Protein AF-A0A9W8RL77-F1 (afdb_monomer)

Organism: NCBI:txid1237075

InterPro domains:
  IPR029058 Alpha/Beta hydrolase fold [G3DSA:3.40.50.1820] (2-143)
  IPR029058 Alpha/Beta hydrolase fold [SSF53474] (40-140)
  IPR049492 BD-FAE-like domain [PF20434] (84-141)

Sequence (143 aa):
MRDDKIGEKTNAHLSAPDPDWEVVARSRAQVEEKLDALFQLPVEQFRQVVYVPPPLPADAPVPGQDITIHESHVTVRDGSSIRLRIYKPMNSTERNALFLNIHGGGWTTGQPETEEWQNRLIAFRNQIIVVSADYRLYDQTTP

Mean predicted aligned error: 7.17 Å

Solvent-accessible surface 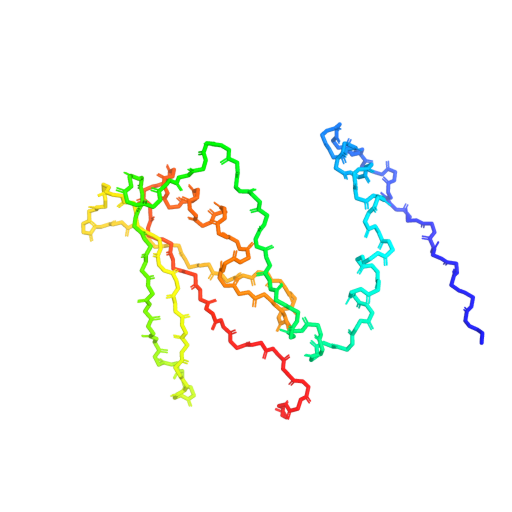area (backbone atoms only — not comparable to full-atom values): 8875 Å² total; per-residue (Å²): 137,82,85,81,69,81,70,78,66,90,62,57,85,82,57,78,82,55,75,72,51,55,58,52,53,60,57,45,64,78,45,41,71,60,50,50,59,52,70,68,41,58,66,74,62,45,69,68,54,81,86,73,75,76,86,73,63,92,86,51,66,42,74,82,74,43,23,43,75,46,79,48,72,47,74,46,97,88,68,51,73,34,49,31,45,33,29,37,25,67,87,63,65,100,77,54,54,77,44,82,42,76,66,64,51,86,58,57,45,75,46,48,69,78,45,44,67,59,45,39,46,51,8,49,78,67,55,22,34,26,40,23,41,43,68,89,58,67,52,94,85,62,130

Secondary structure (DSSP, 8-state):
---------TTGGG----HHHHHHHHHHTTTHHHHHHHHTS-HHHHHTSPP-PPPPPTTPPPBTTTEEEEEEEEE-TTS-EEEEEEEEETT--TT--EEEEE--STTTS--GGGGHHHHHHHHHHHT-EEEEE-PPPP-TT--

pLDDT: mean 88.55, std 13.98, range [32.47, 98.56]

Foldseek 3Di:
DDPPPPDDPPCPVVDDDDPVVVVVVVVCVVCVVVVVVLVPDDLVVNQVPDDDEDDAPPPFDDDPPFWHWDKDWDQDPVRDIWIKIKIAGPPADPDAAEAEAEDDDPLRDDAQSNCVRVQRCCCRPRRHMYIYIRDHGDDPPPD

Structure (mmCIF, N/CA/C/O backbone):
data_AF-A0A9W8RL77-F1
#
_entry.id   AF-A0A9W8RL77-F1
#
loop_
_atom_site.group_PDB
_atom_site.id
_atom_site.type_symbol
_atom_site.label_atom_id
_atom_site.label_alt_id
_atom_site.label_comp_id
_atom_site.label_asym_id
_atom_site.label_entity_id
_atom_site.label_seq_id
_atom_site.pdbx_PDB_ins_code
_atom_site.Cartn_x
_atom_site.Cartn_y
_atom_site.Cartn_z
_atom_site.occupancy
_atom_site.B_iso_or_equiv
_atom_site.auth_seq_id
_atom_site.auth_comp_id
_atom_site.auth_asym_id
_atom_site.auth_atom_id
_atom_site.pdbx_PDB_model_num
ATOM 1 N N . MET A 1 1 ? 11.958 -30.613 -23.513 1.00 35.09 1 MET A N 1
ATOM 2 C CA . MET A 1 1 ? 11.695 -29.530 -24.478 1.00 35.09 1 MET A CA 1
ATOM 3 C C . MET A 1 1 ? 10.195 -29.334 -24.524 1.00 35.09 1 MET A C 1
ATOM 5 O O . MET A 1 1 ? 9.510 -30.217 -25.019 1.00 35.09 1 MET A O 1
ATOM 9 N N . ARG A 1 2 ? 9.676 -28.285 -23.882 1.00 32.47 2 ARG A N 1
ATOM 10 C CA . ARG A 1 2 ? 8.302 -27.831 -24.113 1.00 32.47 2 ARG A CA 1
ATOM 11 C C . ARG A 1 2 ? 8.417 -26.659 -25.075 1.00 32.47 2 ARG A C 1
ATOM 13 O O . ARG A 1 2 ? 9.146 -25.716 -24.788 1.00 32.47 2 ARG A O 1
ATOM 20 N N . ASP A 1 3 ? 7.790 -26.803 -26.232 1.00 37.62 3 ASP A N 1
ATOM 21 C CA . ASP A 1 3 ? 7.707 -25.766 -27.249 1.00 37.62 3 ASP A CA 1
ATOM 22 C C . ASP A 1 3 ? 6.714 -24.699 -26.773 1.00 37.62 3 ASP A C 1
ATOM 24 O O . ASP A 1 3 ? 5.511 -24.796 -27.015 1.00 37.62 3 ASP A O 1
ATOM 28 N N . ASP A 1 4 ? 7.216 -23.688 -26.066 1.00 43.16 4 ASP A N 1
ATOM 29 C CA . ASP A 1 4 ? 6.447 -22.506 -25.677 1.00 43.16 4 ASP A CA 1
ATOM 30 C C . ASP A 1 4 ? 6.266 -21.585 -26.892 1.00 43.16 4 ASP A C 1
ATOM 32 O O . ASP A 1 4 ? 6.926 -20.560 -27.055 1.00 43.16 4 ASP A O 1
ATOM 36 N N . LYS A 1 5 ? 5.331 -21.942 -27.777 1.00 44.44 5 LYS A N 1
ATOM 37 C CA . LYS A 1 5 ? 4.670 -20.936 -28.610 1.00 44.44 5 LYS A CA 1
ATOM 38 C C . LYS A 1 5 ? 3.604 -20.275 -27.748 1.00 44.44 5 LYS A C 1
ATOM 40 O O . LYS A 1 5 ? 2.528 -20.837 -27.562 1.00 44.44 5 LYS A O 1
ATOM 45 N N . ILE A 1 6 ? 3.916 -19.093 -27.217 1.00 48.97 6 ILE A N 1
ATOM 46 C CA . ILE A 1 6 ? 2.937 -18.179 -26.618 1.00 48.97 6 ILE A CA 1
ATOM 47 C C . ILE A 1 6 ? 1.807 -18.015 -27.641 1.00 48.97 6 ILE A C 1
ATOM 49 O O . ILE A 1 6 ? 1.998 -17.409 -28.694 1.00 48.97 6 ILE A O 1
ATOM 53 N N . GLY A 1 7 ? 0.667 -18.653 -27.371 1.00 48.16 7 GLY A N 1
ATOM 54 C CA . GLY A 1 7 ? -0.473 -18.682 -28.276 1.00 48.16 7 GLY A CA 1
ATOM 55 C C . GLY A 1 7 ? -0.932 -17.268 -28.611 1.00 48.16 7 GLY A C 1
ATOM 56 O O . GLY A 1 7 ? -1.007 -16.400 -27.739 1.00 48.16 7 GLY A 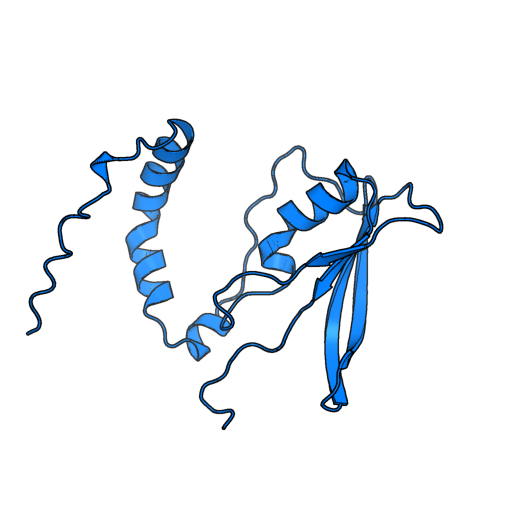O 1
ATOM 57 N N . GLU A 1 8 ? -1.223 -17.045 -29.888 1.00 54.47 8 GLU A N 1
ATOM 58 C CA . GLU A 1 8 ? -1.803 -15.811 -30.403 1.00 54.47 8 GLU A CA 1
ATOM 59 C C . GLU A 1 8 ? -3.032 -15.447 -29.553 1.00 54.47 8 GLU A C 1
ATOM 61 O O . GLU A 1 8 ? -3.969 -16.239 -29.421 1.00 54.47 8 GLU A O 1
ATOM 66 N N . LYS A 1 9 ? -2.993 -14.287 -28.882 1.00 68.44 9 LYS A N 1
ATOM 67 C CA . LYS A 1 9 ? -4.028 -13.873 -27.924 1.00 68.44 9 LYS A CA 1
ATOM 68 C C . LYS A 1 9 ? -5.359 -13.699 -28.663 1.00 68.44 9 LYS A C 1
ATOM 70 O O . LYS A 1 9 ? -5.615 -12.643 -29.235 1.00 68.44 9 LYS A O 1
ATOM 75 N N . THR A 1 10 ? -6.215 -14.719 -28.609 1.00 70.00 10 THR A N 1
ATOM 76 C CA . THR A 1 10 ? -7.410 -14.903 -29.454 1.00 70.00 10 THR A CA 1
ATOM 77 C C . THR A 1 10 ? -8.358 -13.698 -29.491 1.00 70.00 10 THR A C 1
ATOM 79 O O . THR A 1 10 ? -8.994 -13.460 -30.509 1.00 70.00 10 THR A O 1
ATOM 82 N N . ASN A 1 11 ? -8.404 -12.885 -28.431 1.00 80.81 11 ASN A N 1
ATOM 83 C CA . ASN A 1 11 ? -9.313 -11.738 -28.311 1.00 80.81 11 ASN A CA 1
ATOM 84 C C . ASN A 1 11 ? -8.611 -10.373 -28.219 1.00 80.81 11 ASN A C 1
ATOM 86 O O . ASN A 1 11 ? -9.281 -9.374 -27.979 1.00 80.81 11 ASN A O 1
ATOM 90 N N . ALA A 1 12 ? -7.287 -10.289 -28.403 1.00 76.75 12 ALA A N 1
ATOM 91 C CA . ALA A 1 12 ? -6.571 -9.011 -28.276 1.00 76.75 12 ALA A CA 1
ATOM 92 C C . ALA A 1 12 ? -7.068 -7.947 -29.275 1.00 76.75 12 ALA A C 1
ATOM 94 O O . ALA A 1 12 ? -7.046 -6.759 -28.972 1.00 76.75 12 ALA A O 1
ATOM 95 N N . HIS A 1 13 ? -7.583 -8.387 -30.427 1.00 81.31 13 HIS A N 1
ATOM 96 C CA . HIS A 1 13 ? -8.169 -7.539 -31.465 1.00 81.31 13 HIS A CA 1
ATOM 97 C C . HIS A 1 13 ? -9.480 -6.840 -31.050 1.00 81.31 13 HIS A C 1
ATOM 99 O O . HIS A 1 13 ? -9.918 -5.927 -31.744 1.00 81.31 13 HIS A O 1
ATOM 105 N N . LEU A 1 14 ? -10.115 -7.245 -29.941 1.00 88.75 14 LEU A N 1
ATOM 106 C CA . LEU A 1 14 ? -11.335 -6.613 -29.413 1.00 88.75 14 LEU A CA 1
ATOM 107 C C . LEU A 1 14 ? -11.049 -5.383 -28.534 1.00 88.75 14 LEU A C 1
ATOM 109 O O . LEU A 1 14 ? -11.976 -4.789 -27.988 1.00 88.75 14 LEU A O 1
ATOM 113 N N . SER A 1 15 ? -9.781 -5.002 -28.375 1.00 85.88 15 SER A N 1
ATOM 114 C CA . SER A 1 15 ? -9.358 -3.841 -27.590 1.00 85.88 15 SER A CA 1
ATOM 115 C C . SER A 1 15 ? -8.269 -3.059 -28.317 1.00 85.88 15 SER A C 1
ATOM 117 O O . SER A 1 15 ? -7.398 -3.658 -28.942 1.00 85.88 15 SER A O 1
ATOM 119 N N . ALA A 1 16 ? -8.282 -1.734 -28.184 1.00 86.12 16 ALA A N 1
ATOM 120 C CA . ALA A 1 16 ? -7.157 -0.879 -28.546 1.00 86.12 16 ALA A CA 1
ATOM 121 C C . ALA A 1 16 ? -6.498 -0.360 -27.256 1.00 86.12 16 ALA A C 1
ATOM 123 O O . ALA A 1 16 ? -7.230 0.013 -26.334 1.00 86.12 16 ALA A O 1
ATOM 124 N N . PRO A 1 17 ? -5.155 -0.364 -27.143 1.00 86.12 17 PRO A N 1
ATOM 125 C CA . PRO A 1 17 ? -4.491 0.263 -26.009 1.00 86.12 17 PRO A CA 1
ATOM 126 C C . PRO A 1 17 ? -4.752 1.773 -26.022 1.00 86.12 17 PRO A C 1
ATOM 128 O O . PRO A 1 17 ? -4.823 2.393 -27.082 1.00 86.12 17 PRO A O 1
ATOM 131 N N . ASP A 1 18 ? -4.880 2.362 -24.837 1.00 90.38 18 ASP A N 1
ATOM 132 C CA . ASP A 1 18 ? -4.871 3.816 -24.697 1.00 90.38 18 ASP A CA 1
ATOM 133 C C . ASP A 1 18 ? -3.500 4.370 -25.151 1.00 90.38 18 ASP A C 1
ATOM 135 O O . ASP A 1 18 ? -2.480 3.742 -24.837 1.00 90.38 18 ASP A O 1
ATOM 139 N N . PRO A 1 19 ? -3.424 5.510 -25.868 1.00 90.94 19 PRO A N 1
ATOM 140 C CA . PRO A 1 19 ? -2.147 6.102 -26.273 1.00 90.94 19 PRO A CA 1
ATOM 141 C C . PRO A 1 19 ? -1.159 6.309 -25.115 1.00 90.94 19 PRO A C 1
ATOM 143 O O . PRO A 1 19 ? 0.048 6.117 -25.291 1.00 90.94 19 PRO A O 1
ATOM 146 N N . ASP A 1 20 ? -1.648 6.628 -23.914 1.00 89.69 20 ASP A N 1
ATOM 147 C CA . ASP A 1 20 ? -0.798 6.785 -22.732 1.00 89.69 20 ASP A CA 1
ATOM 148 C C . ASP A 1 20 ? -0.165 5.445 -22.321 1.00 89.69 20 ASP A C 1
ATOM 150 O O . ASP A 1 20 ? 0.992 5.389 -21.887 1.00 89.69 20 ASP A O 1
ATOM 154 N N . TRP A 1 21 ? -0.875 4.331 -22.534 1.00 87.75 21 TRP A N 1
ATOM 155 C CA . TRP A 1 21 ? -0.349 2.992 -22.277 1.00 87.75 21 TRP A CA 1
ATOM 156 C C . TRP A 1 21 ? 0.800 2.622 -23.220 1.00 87.75 21 TRP A C 1
ATOM 158 O O . TRP A 1 21 ? 1.727 1.921 -22.812 1.00 87.75 21 TRP A O 1
ATOM 168 N N . GLU A 1 22 ? 0.812 3.119 -24.459 1.00 87.69 22 GLU A N 1
ATOM 169 C CA . GLU A 1 22 ? 1.904 2.848 -25.405 1.00 87.69 22 GLU A CA 1
ATOM 170 C C . GLU A 1 22 ? 3.238 3.460 -24.950 1.00 87.69 22 GLU A C 1
ATOM 172 O O . GLU A 1 22 ? 4.316 2.902 -25.189 1.00 87.69 22 GLU A O 1
ATOM 177 N N . VAL A 1 23 ? 3.194 4.606 -24.265 1.00 87.81 23 VAL A N 1
ATOM 178 C CA . VAL A 1 23 ? 4.382 5.231 -23.662 1.00 87.81 23 VAL A CA 1
ATOM 179 C C . VAL A 1 23 ? 4.925 4.357 -22.530 1.00 87.81 23 VAL A C 1
ATOM 181 O O . VAL A 1 23 ? 6.131 4.086 -22.470 1.00 87.81 23 VAL A O 1
ATOM 184 N N . VAL A 1 24 ? 4.036 3.858 -21.669 1.00 86.06 24 VAL A N 1
ATOM 185 C CA . VAL A 1 24 ? 4.389 2.948 -20.571 1.00 86.06 24 VAL A CA 1
ATOM 186 C C . VAL A 1 24 ? 4.960 1.635 -21.109 1.00 86.06 24 VAL A C 1
ATOM 188 O O . VAL A 1 24 ? 6.018 1.201 -20.655 1.00 86.06 24 VAL A O 1
ATOM 191 N N . ALA A 1 25 ? 4.320 1.031 -22.114 1.00 86.38 25 ALA A N 1
ATOM 192 C CA . ALA A 1 25 ? 4.758 -0.224 -22.722 1.00 86.38 25 ALA A CA 1
ATOM 193 C C . ALA A 1 25 ? 6.168 -0.117 -23.328 1.00 86.38 25 ALA A C 1
ATOM 195 O O . ALA A 1 25 ? 7.008 -0.985 -23.093 1.00 86.38 25 ALA A O 1
ATOM 196 N N . ARG A 1 26 ? 6.472 0.980 -24.036 1.00 86.69 26 ARG A N 1
ATOM 197 C CA . ARG A 1 26 ? 7.824 1.230 -24.572 1.00 86.69 26 ARG A CA 1
ATOM 198 C C . ARG A 1 26 ? 8.875 1.386 -23.476 1.00 86.69 26 ARG A C 1
ATOM 200 O O . ARG A 1 26 ? 9.992 0.903 -23.629 1.00 86.69 26 ARG A O 1
ATOM 207 N N . SER A 1 27 ? 8.519 2.045 -22.377 1.00 84.94 27 SER A N 1
ATOM 208 C CA . SER A 1 27 ? 9.422 2.232 -21.235 1.00 84.94 27 SER A CA 1
ATOM 209 C C . SER A 1 27 ? 9.668 0.908 -20.505 1.00 84.94 27 SER A C 1
ATOM 211 O O . SER A 1 27 ? 10.793 0.608 -20.113 1.00 84.94 27 SER A O 1
ATOM 213 N N . ARG A 1 28 ? 8.632 0.067 -20.389 1.00 82.50 28 ARG A N 1
ATOM 214 C CA . ARG A 1 28 ? 8.708 -1.270 -19.788 1.00 82.50 28 ARG A CA 1
ATOM 215 C C . ARG A 1 28 ? 9.669 -2.200 -20.529 1.00 82.50 28 ARG A C 1
ATOM 217 O O . ARG A 1 28 ? 10.405 -2.924 -19.864 1.00 82.50 28 ARG A O 1
ATOM 224 N N . ALA A 1 29 ? 9.730 -2.130 -21.859 1.00 84.25 29 ALA A N 1
ATOM 225 C CA . ALA A 1 29 ? 10.648 -2.948 -22.658 1.00 84.25 29 ALA A CA 1
ATOM 226 C C . ALA A 1 29 ? 12.127 -2.775 -22.246 1.00 84.25 29 ALA A C 1
ATOM 228 O O . ALA A 1 29 ? 12.935 -3.682 -22.415 1.00 84.25 29 ALA A O 1
ATOM 229 N N . GLN A 1 30 ? 12.492 -1.629 -21.657 1.00 86.00 30 GLN A N 1
ATOM 230 C CA . GLN A 1 30 ? 13.859 -1.345 -21.197 1.00 86.00 30 GLN A CA 1
ATOM 231 C C . GLN A 1 30 ? 14.235 -2.083 -19.904 1.00 86.00 30 GLN A C 1
ATOM 233 O O . GLN A 1 30 ? 15.416 -2.201 -19.579 1.00 86.00 30 GLN A O 1
ATOM 238 N N . VAL A 1 31 ? 13.242 -2.545 -19.142 1.00 86.06 31 VAL A N 1
ATOM 239 C CA . VAL A 1 31 ? 13.426 -3.234 -17.856 1.00 86.06 31 VAL A CA 1
ATOM 240 C C . VAL A 1 31 ? 12.907 -4.670 -17.878 1.00 86.06 31 VAL A C 1
ATOM 242 O O . VAL A 1 31 ? 12.999 -5.356 -16.864 1.00 86.06 31 VAL A O 1
ATOM 245 N N . GLU A 1 32 ? 12.392 -5.130 -19.019 1.00 87.94 32 GLU A N 1
ATOM 246 C CA . GLU A 1 32 ? 11.705 -6.414 -19.170 1.00 87.94 32 GLU A CA 1
ATOM 247 C C . GLU A 1 32 ? 12.578 -7.593 -18.736 1.00 87.94 32 GLU A C 1
ATOM 249 O O . GLU A 1 32 ? 12.173 -8.337 -17.855 1.00 87.94 32 GLU A O 1
ATOM 254 N N . GLU A 1 33 ? 13.826 -7.678 -19.207 1.00 89.00 33 GLU A N 1
ATOM 255 C CA . GLU A 1 33 ? 14.763 -8.745 -18.812 1.00 89.00 33 GLU A CA 1
ATOM 256 C C . GLU A 1 33 ? 14.980 -8.809 -17.289 1.00 89.00 33 GLU A C 1
ATOM 258 O O . GLU A 1 33 ? 15.020 -9.886 -16.693 1.00 89.00 33 GLU A O 1
ATOM 263 N N . LYS A 1 34 ? 15.087 -7.648 -16.629 1.00 87.25 34 LYS A N 1
ATOM 264 C CA . LYS A 1 34 ? 15.269 -7.579 -15.171 1.00 87.25 34 LYS A CA 1
ATOM 265 C C . LYS A 1 34 ? 14.000 -7.974 -14.426 1.00 87.25 34 LYS A C 1
ATOM 267 O O . LYS A 1 34 ? 14.093 -8.633 -13.395 1.00 87.25 34 LYS A O 1
ATOM 272 N N . LEU A 1 35 ? 12.835 -7.554 -14.921 1.00 87.56 35 LEU A N 1
ATOM 273 C CA . LEU A 1 35 ? 11.542 -7.932 -14.355 1.00 87.56 35 LEU A CA 1
ATOM 274 C C . LEU A 1 35 ? 11.290 -9.429 -14.520 1.00 87.56 35 LEU A C 1
ATOM 276 O O . LEU A 1 35 ? 10.856 -10.069 -13.570 1.00 87.56 35 LEU A O 1
ATOM 280 N N . ASP A 1 36 ? 11.625 -9.998 -15.673 1.00 91.00 36 ASP A N 1
ATOM 281 C CA . ASP A 1 36 ? 11.515 -11.431 -15.919 1.00 91.00 36 ASP A CA 1
ATOM 282 C C . ASP A 1 36 ? 12.422 -12.209 -14.967 1.00 91.00 36 ASP A C 1
ATOM 284 O O . ASP A 1 36 ? 11.955 -13.116 -14.283 1.00 91.00 36 ASP A O 1
ATOM 288 N N . ALA A 1 37 ? 13.691 -11.812 -14.828 1.00 90.88 37 ALA A N 1
ATOM 289 C CA . ALA A 1 37 ? 14.597 -12.428 -13.860 1.00 90.88 37 ALA A CA 1
ATOM 290 C C . ALA A 1 37 ? 14.061 -12.336 -12.418 1.00 90.88 37 ALA A C 1
ATOM 292 O O . ALA A 1 37 ? 14.146 -13.305 -11.664 1.00 90.88 37 ALA A O 1
ATOM 293 N N . LEU A 1 38 ? 13.475 -11.193 -12.048 1.00 89.81 38 LEU A N 1
ATOM 294 C CA . LEU A 1 38 ? 12.862 -10.966 -10.741 1.00 89.81 38 LEU A CA 1
ATOM 295 C C . LEU A 1 38 ? 11.637 -11.867 -10.511 1.00 89.81 38 LEU A C 1
ATOM 297 O O . LEU A 1 38 ? 11.508 -12.458 -9.442 1.00 89.81 38 LEU A O 1
ATOM 301 N N . PHE A 1 39 ? 10.760 -12.003 -11.507 1.00 89.00 39 PHE A N 1
ATOM 302 C CA . PHE A 1 39 ? 9.543 -12.816 -11.419 1.00 89.00 39 PHE A CA 1
ATOM 303 C C . PHE A 1 39 ? 9.798 -14.324 -11.520 1.00 89.00 39 PHE A C 1
ATOM 305 O O . PHE A 1 39 ? 8.932 -15.106 -11.137 1.00 89.00 39 PHE A O 1
ATOM 312 N N . GLN A 1 40 ? 10.973 -14.742 -11.997 1.00 92.38 40 GLN A N 1
ATOM 313 C CA . GLN A 1 40 ? 11.404 -16.145 -11.991 1.00 92.38 40 GLN A CA 1
ATOM 314 C C . GLN A 1 40 ? 12.023 -16.588 -10.656 1.00 92.38 40 GLN A C 1
ATOM 316 O O . GLN A 1 40 ? 12.303 -17.775 -10.472 1.00 92.38 40 GLN A O 1
ATOM 321 N N . LEU A 1 41 ? 12.246 -15.668 -9.711 1.00 92.00 41 LEU A N 1
ATOM 322 C CA . LEU A 1 41 ? 12.711 -16.038 -8.377 1.00 92.00 41 LEU A CA 1
ATOM 323 C C . LEU A 1 41 ? 11.655 -16.890 -7.651 1.00 92.00 41 LEU A C 1
ATOM 325 O O . LEU A 1 41 ? 10.458 -16.606 -7.740 1.00 92.00 41 LEU A O 1
ATOM 329 N N . PRO A 1 42 ? 12.072 -17.887 -6.847 1.00 91.81 42 PRO A N 1
ATOM 330 C CA . PRO A 1 42 ? 11.188 -18.499 -5.864 1.00 91.81 42 PRO A CA 1
ATOM 331 C C . PRO A 1 42 ? 10.536 -17.422 -4.992 1.00 91.81 42 PRO A C 1
ATOM 333 O O . PRO A 1 42 ? 11.211 -16.479 -4.578 1.00 91.81 42 PRO A O 1
ATOM 336 N N . VAL A 1 43 ? 9.248 -17.576 -4.669 1.00 89.25 43 VAL A N 1
ATOM 337 C CA . VAL A 1 43 ? 8.469 -16.549 -3.949 1.00 89.25 43 VAL A CA 1
ATOM 338 C C . VAL A 1 43 ? 9.143 -16.085 -2.653 1.00 89.25 43 VAL A C 1
ATOM 340 O O . VAL A 1 43 ? 9.171 -14.890 -2.372 1.00 89.25 43 VAL A O 1
ATOM 343 N N . GLU A 1 44 ? 9.778 -16.999 -1.914 1.00 89.69 44 GLU A N 1
ATOM 344 C CA . GLU A 1 44 ? 10.504 -16.651 -0.689 1.00 89.69 44 GLU A CA 1
ATOM 345 C C . GLU A 1 44 ? 11.719 -15.762 -0.951 1.00 89.69 44 GLU A C 1
ATOM 347 O O . GLU A 1 44 ? 11.984 -14.853 -0.175 1.00 89.69 44 GLU A O 1
ATOM 352 N N . GLN A 1 45 ? 12.434 -15.971 -2.061 1.00 91.88 45 GLN A N 1
ATOM 353 C CA . GLN A 1 45 ? 13.546 -15.104 -2.460 1.00 91.88 45 GLN A CA 1
ATOM 354 C C . GLN A 1 45 ? 13.032 -13.761 -2.972 1.00 91.88 45 GLN A C 1
ATOM 356 O O . GLN A 1 45 ? 13.598 -12.722 -2.640 1.00 91.88 45 GLN A O 1
ATOM 361 N N . PHE A 1 46 ? 11.932 -13.768 -3.730 1.00 91.31 46 PHE A N 1
ATOM 362 C CA . PHE A 1 46 ? 11.319 -12.543 -4.229 1.00 91.31 46 PHE A CA 1
ATOM 363 C C . PHE A 1 46 ? 10.866 -11.623 -3.082 1.00 91.31 46 PHE A C 1
ATOM 365 O O . PHE A 1 46 ? 11.092 -10.418 -3.140 1.00 91.31 46 PHE A O 1
ATOM 372 N N . ARG A 1 47 ? 10.334 -12.182 -1.987 1.00 90.31 47 ARG A N 1
ATOM 373 C CA . ARG A 1 47 ? 9.962 -11.428 -0.773 1.00 90.31 47 ARG A CA 1
ATOM 374 C C . ARG A 1 47 ? 11.126 -10.752 -0.056 1.00 90.31 47 ARG A C 1
ATOM 376 O O . ARG A 1 47 ? 10.900 -9.781 0.657 1.00 90.31 47 ARG A O 1
ATOM 383 N N . GLN A 1 48 ? 12.350 -11.255 -0.215 1.00 91.25 48 GLN A N 1
ATOM 384 C CA . GLN A 1 48 ? 13.537 -10.633 0.383 1.00 91.25 48 GLN A CA 1
ATOM 385 C C . GLN A 1 48 ? 14.042 -9.435 -0.430 1.00 91.25 48 GLN A C 1
ATOM 387 O O . GLN A 1 48 ? 14.915 -8.698 0.031 1.00 91.25 48 GLN A O 1
ATOM 392 N N . VAL A 1 49 ? 13.521 -9.228 -1.643 1.00 91.19 49 VAL A N 1
ATOM 393 C CA . VAL A 1 49 ? 13.872 -8.065 -2.454 1.00 91.19 49 VAL A CA 1
ATOM 394 C C . VAL A 1 49 ? 13.266 -6.825 -1.808 1.00 91.19 49 VAL A C 1
ATOM 396 O O . VAL A 1 49 ? 12.051 -6.704 -1.669 1.00 91.19 49 VAL A O 1
ATOM 399 N N . VAL A 1 50 ? 14.130 -5.887 -1.417 1.00 90.06 50 VAL A N 1
ATOM 400 C CA . VAL A 1 50 ? 13.709 -4.631 -0.792 1.00 90.06 50 VAL A CA 1
ATOM 401 C C . VAL A 1 50 ? 12.816 -3.860 -1.757 1.00 90.06 50 VAL A C 1
ATOM 403 O O . VAL A 1 50 ? 13.246 -3.460 -2.841 1.00 90.06 50 VAL A O 1
ATOM 406 N N . TYR A 1 51 ? 11.575 -3.621 -1.342 1.00 89.19 51 TYR A N 1
ATOM 407 C CA . TYR A 1 51 ? 10.667 -2.760 -2.079 1.00 89.19 51 TYR A CA 1
ATOM 408 C C . TYR A 1 51 ? 11.150 -1.311 -2.014 1.00 89.19 51 TYR A C 1
ATOM 410 O O . TYR A 1 51 ? 11.264 -0.722 -0.938 1.00 89.19 51 TYR A O 1
ATOM 418 N N . VAL A 1 52 ? 11.390 -0.731 -3.185 1.00 89.25 52 VAL A N 1
ATOM 419 C CA . VAL A 1 52 ? 11.657 0.696 -3.349 1.00 89.25 52 VAL A CA 1
ATOM 420 C C . VAL A 1 52 ? 10.439 1.298 -4.046 1.00 89.25 52 VAL A C 1
ATOM 422 O O . VAL A 1 52 ? 10.183 0.945 -5.200 1.00 89.25 52 VAL A O 1
ATOM 425 N N . PRO A 1 53 ? 9.659 2.165 -3.375 1.00 86.50 53 PRO A N 1
ATOM 426 C CA . PRO A 1 53 ? 8.493 2.762 -4.001 1.00 86.50 53 PRO A CA 1
ATOM 427 C C . PRO A 1 53 ? 8.913 3.631 -5.192 1.00 86.50 53 PRO A C 1
ATOM 429 O O . PRO A 1 53 ? 9.942 4.313 -5.122 1.00 86.50 53 PRO A O 1
ATOM 432 N N . PRO A 1 54 ? 8.123 3.645 -6.279 1.00 86.12 54 PRO A N 1
ATOM 433 C CA . PRO A 1 54 ? 8.351 4.597 -7.351 1.00 86.12 54 PRO A CA 1
ATOM 434 C C . PRO A 1 54 ? 8.184 6.031 -6.820 1.00 86.12 54 PRO A C 1
ATOM 436 O O . PRO A 1 54 ? 7.445 6.251 -5.851 1.00 86.12 54 PRO A O 1
ATOM 439 N N . PRO A 1 55 ? 8.832 7.026 -7.452 1.00 89.69 55 PRO A N 1
ATOM 440 C CA . PRO A 1 55 ? 8.552 8.423 -7.163 1.00 89.69 55 PRO A CA 1
ATOM 441 C C . PRO A 1 55 ? 7.051 8.691 -7.277 1.00 89.69 55 PRO A C 1
ATOM 443 O O . PRO A 1 55 ? 6.409 8.287 -8.248 1.00 89.69 55 PRO A O 1
ATOM 446 N N . LEU A 1 56 ? 6.495 9.365 -6.274 1.00 92.31 56 LEU A N 1
ATOM 447 C CA . LEU A 1 56 ? 5.105 9.792 -6.326 1.00 92.31 56 LEU A CA 1
ATOM 448 C C . LEU A 1 56 ? 4.943 10.924 -7.356 1.00 92.31 56 LEU A C 1
ATOM 450 O O . LEU A 1 56 ? 5.884 11.699 -7.560 1.00 92.31 56 LEU A O 1
ATOM 454 N N . PRO A 1 57 ? 3.759 11.055 -7.979 1.00 90.75 57 PRO A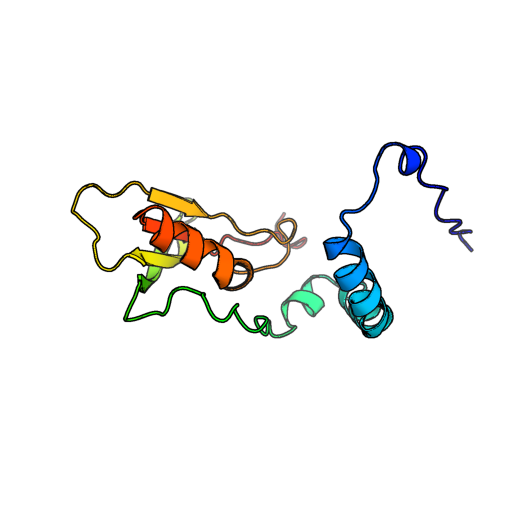 N 1
ATOM 455 C CA . PRO A 1 57 ? 3.424 12.229 -8.776 1.00 90.75 57 PRO A CA 1
ATOM 456 C C . PRO A 1 57 ? 3.622 13.532 -7.992 1.00 90.75 57 PRO A C 1
ATOM 458 O O . PRO A 1 57 ? 3.485 13.565 -6.769 1.00 90.75 57 PRO A O 1
ATOM 461 N N . ALA A 1 58 ? 3.932 14.619 -8.699 1.00 90.25 58 ALA A N 1
ATOM 462 C CA . ALA A 1 58 ? 4.194 15.918 -8.074 1.00 90.25 58 ALA A CA 1
ATOM 463 C C . ALA A 1 58 ? 2.978 16.483 -7.317 1.00 90.25 58 ALA A C 1
ATOM 465 O O . ALA A 1 58 ? 3.149 17.243 -6.369 1.00 90.25 58 ALA A O 1
ATOM 466 N N . ASP A 1 59 ? 1.765 16.105 -7.722 1.00 90.75 59 ASP A N 1
ATOM 467 C CA . ASP A 1 59 ? 0.502 16.490 -7.090 1.00 90.75 59 ASP A CA 1
ATOM 468 C C . ASP A 1 59 ? 0.063 15.516 -5.985 1.00 90.75 59 ASP A C 1
ATOM 470 O O . ASP A 1 59 ? -1.095 15.539 -5.554 1.00 90.75 59 ASP A O 1
ATOM 474 N N . ALA A 1 60 ? 0.958 14.635 -5.527 1.00 95.00 60 ALA A N 1
ATOM 475 C CA . ALA A 1 60 ? 0.593 13.661 -4.524 1.00 95.00 60 ALA A CA 1
ATOM 476 C C . ALA A 1 60 ? 0.392 14.277 -3.133 1.00 95.00 60 ALA A C 1
ATOM 478 O O . ALA A 1 60 ? 1.241 15.061 -2.707 1.00 95.00 60 ALA A O 1
ATOM 479 N N . PRO A 1 61 ? -0.658 13.880 -2.376 1.00 97.56 61 PRO A N 1
ATOM 480 C CA . PRO A 1 61 ? -0.882 14.402 -1.035 1.00 97.56 61 PRO A CA 1
ATOM 481 C C . PRO A 1 61 ? 0.335 14.210 -0.129 1.00 97.56 61 PRO A C 1
ATOM 483 O O . PRO A 1 61 ? 0.923 13.121 -0.044 1.00 97.56 61 PRO A O 1
ATOM 486 N N . VAL A 1 62 ? 0.697 15.283 0.563 1.00 96.81 62 VAL A N 1
ATOM 487 C CA . VAL A 1 62 ? 1.908 15.384 1.365 1.00 96.81 62 VAL A CA 1
ATOM 488 C C . VAL A 1 62 ? 1.588 15.101 2.837 1.00 96.81 62 VAL A C 1
ATOM 490 O O . VAL A 1 62 ? 0.759 15.789 3.445 1.00 96.81 62 VAL A O 1
ATOM 493 N N . PRO A 1 63 ? 2.250 14.109 3.462 1.00 96.88 63 PRO A N 1
ATOM 494 C CA . PRO A 1 63 ? 2.134 13.867 4.892 1.00 96.88 63 PRO A CA 1
ATOM 495 C C . PRO A 1 63 ? 2.534 15.100 5.709 1.00 96.88 63 PRO A C 1
ATOM 497 O O . PRO A 1 63 ? 3.568 15.715 5.458 1.00 96.88 63 PRO A O 1
ATOM 500 N N . GLY A 1 64 ? 1.711 15.455 6.692 1.00 96.38 64 GLY A N 1
ATOM 501 C CA . GLY A 1 64 ? 1.864 16.650 7.522 1.00 96.38 64 GLY A CA 1
ATOM 502 C C . GLY A 1 64 ? 1.250 17.925 6.932 1.00 96.38 64 GLY A C 1
ATOM 503 O O . GLY A 1 64 ? 1.162 18.914 7.653 1.00 96.38 64 GLY A O 1
ATOM 504 N N . GLN A 1 65 ? 0.805 17.908 5.670 1.00 96.94 65 GLN A N 1
ATOM 505 C CA . GLN A 1 65 ? 0.127 19.045 5.028 1.00 96.94 65 GLN A CA 1
ATOM 506 C C . GLN A 1 65 ? -1.298 18.688 4.599 1.00 96.94 65 GLN A C 1
ATOM 508 O O . GLN A 1 65 ? -2.242 19.374 4.975 1.00 96.94 65 GLN A O 1
ATOM 513 N N . A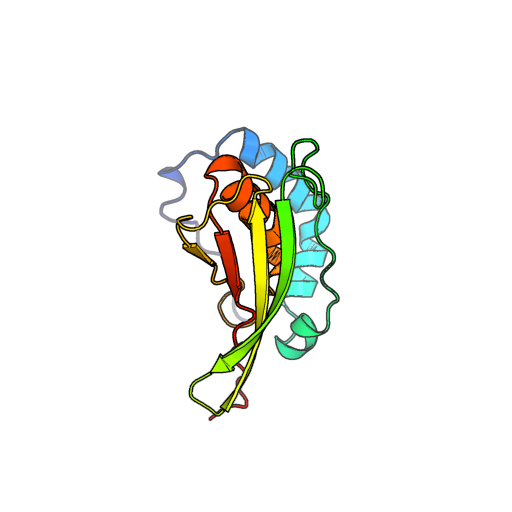SP A 1 66 ? -1.457 17.586 3.866 1.00 97.69 66 ASP A N 1
ATOM 514 C CA . ASP A 1 66 ? -2.741 17.154 3.301 1.00 97.69 66 ASP A CA 1
ATOM 515 C C . ASP A 1 66 ? -3.368 16.008 4.103 1.00 97.69 66 ASP A C 1
ATOM 517 O O . ASP A 1 66 ? -4.589 15.909 4.270 1.00 97.69 66 ASP A O 1
AT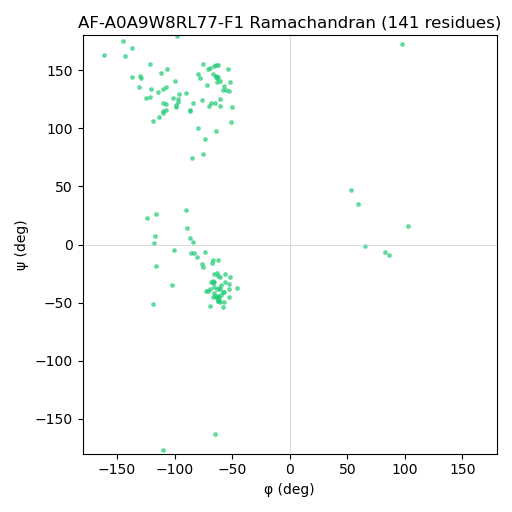OM 521 N N . ILE A 1 67 ? -2.507 15.142 4.635 1.00 98.19 67 ILE A N 1
ATOM 522 C CA . ILE A 1 67 ? -2.862 13.932 5.375 1.00 98.19 67 ILE A CA 1
ATOM 523 C C . ILE A 1 67 ? -1.885 13.706 6.534 1.00 98.19 67 ILE A C 1
ATOM 525 O O . ILE A 1 67 ? -0.753 14.184 6.511 1.00 98.19 67 ILE A O 1
ATOM 529 N N . THR A 1 68 ? -2.266 12.888 7.505 1.00 98.25 68 THR A N 1
ATOM 530 C CA . THR A 1 68 ? -1.346 12.213 8.419 1.00 98.25 68 THR A CA 1
ATOM 531 C C . THR A 1 68 ? -1.257 10.733 8.068 1.00 98.25 68 THR A C 1
ATOM 533 O O . THR A 1 68 ? -2.203 10.145 7.538 1.00 98.25 68 THR A O 1
ATOM 536 N N . ILE A 1 69 ? -0.103 10.133 8.357 1.00 98.19 69 ILE A N 1
ATOM 537 C CA . ILE A 1 69 ? 0.114 8.694 8.227 1.00 98.19 69 ILE A CA 1
ATOM 538 C C . ILE A 1 69 ? 0.517 8.165 9.595 1.00 98.19 69 ILE A C 1
ATOM 540 O O . ILE A 1 69 ? 1.451 8.680 10.211 1.00 98.19 69 ILE A O 1
ATOM 544 N N . HIS A 1 70 ? -0.195 7.149 10.066 1.00 96.81 70 HIS A N 1
ATOM 545 C CA . HIS A 1 70 ? 0.063 6.505 11.344 1.00 96.81 70 HIS A CA 1
ATOM 546 C C . HIS A 1 70 ? 0.133 5.000 11.169 1.00 96.81 70 HIS A C 1
ATOM 548 O O . HIS A 1 70 ? -0.623 4.422 10.392 1.00 96.81 70 HIS A O 1
ATOM 554 N N . GLU A 1 71 ? 1.005 4.366 11.938 1.00 98.00 71 GLU A N 1
ATOM 555 C CA . GLU A 1 71 ? 1.020 2.918 12.052 1.00 98.00 71 GLU A CA 1
ATOM 556 C C . GLU A 1 71 ? 0.310 2.491 13.328 1.00 98.00 71 GLU A C 1
ATOM 558 O O . GLU A 1 71 ? 0.423 3.121 14.382 1.00 98.00 71 GLU A O 1
ATOM 563 N N . SER A 1 72 ? -0.446 1.412 13.216 1.00 97.62 72 SER A N 1
ATOM 564 C CA . SER A 1 72 ? -1.098 0.756 14.335 1.00 97.62 72 SER A CA 1
ATOM 565 C C . SER A 1 72 ? -0.946 -0.750 14.187 1.00 97.62 72 SER A C 1
ATOM 567 O O . SER A 1 72 ? -0.521 -1.240 13.145 1.00 97.62 72 SER A O 1
ATOM 569 N N . HIS A 1 73 ? -1.281 -1.484 15.236 1.00 98.06 73 HIS A N 1
ATOM 570 C CA . HIS A 1 73 ? -1.300 -2.936 15.215 1.00 98.06 73 HIS A CA 1
ATOM 571 C C . HIS A 1 73 ? -2.636 -3.425 15.752 1.00 98.06 73 HIS A C 1
ATOM 573 O O . HIS A 1 73 ? -3.195 -2.834 16.678 1.00 98.06 73 HIS A O 1
ATOM 579 N N . VAL A 1 74 ? -3.143 -4.509 15.174 1.00 96.94 74 VAL A N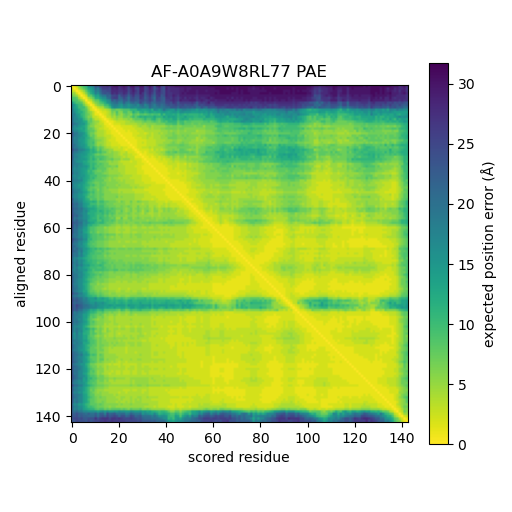 1
ATOM 580 C CA . VAL A 1 74 ? -4.378 -5.149 15.622 1.00 96.94 74 VAL A CA 1
ATOM 581 C C . VAL A 1 74 ? -4.162 -6.646 15.780 1.00 96.94 74 VAL A C 1
ATOM 583 O O . VAL A 1 74 ? -3.563 -7.297 14.925 1.00 96.94 74 VAL A O 1
ATOM 586 N N . THR A 1 75 ? -4.668 -7.197 16.880 1.00 97.56 75 THR A N 1
ATOM 587 C CA . THR A 1 75 ? -4.723 -8.645 17.083 1.00 97.56 75 THR A CA 1
ATOM 588 C C . THR A 1 75 ? -5.858 -9.229 16.251 1.00 97.56 75 THR A C 1
ATOM 590 O O . THR A 1 75 ? -7.008 -8.803 16.377 1.00 97.56 75 THR A O 1
ATOM 593 N N . VAL A 1 76 ? -5.549 -10.207 15.401 1.00 94.69 76 VAL A N 1
ATOM 594 C CA . VAL A 1 76 ? -6.539 -10.901 14.567 1.00 94.69 76 VAL A CA 1
ATOM 595 C C . VAL A 1 76 ? -6.960 -12.233 15.194 1.00 94.69 76 VAL A C 1
ATOM 597 O O . VAL A 1 76 ? -6.525 -12.605 16.280 1.00 94.69 76 VAL A O 1
ATOM 600 N N . ARG A 1 77 ? -7.872 -12.951 14.528 1.00 94.62 77 ARG A N 1
ATOM 601 C CA . ARG A 1 77 ? -8.585 -14.116 15.085 1.00 94.62 77 ARG A CA 1
ATOM 602 C C . ARG A 1 77 ? -7.678 -15.243 15.596 1.00 94.62 77 ARG A C 1
ATOM 604 O O . ARG A 1 77 ? -8.070 -15.939 16.523 1.00 94.62 77 ARG A O 1
ATOM 611 N N . ASP A 1 78 ? -6.513 -15.442 14.988 1.00 93.75 78 ASP A N 1
ATOM 612 C CA . ASP A 1 78 ? -5.551 -16.484 15.378 1.00 93.75 78 ASP A CA 1
ATOM 613 C C . ASP A 1 78 ? -4.589 -16.039 16.496 1.00 93.75 78 ASP A C 1
ATOM 615 O O . ASP A 1 78 ? -3.670 -16.773 16.847 1.00 93.75 78 ASP A O 1
ATOM 619 N N . GLY A 1 79 ? -4.791 -14.841 17.053 1.00 95.81 79 GLY A N 1
ATOM 620 C CA . GLY A 1 79 ? -3.936 -14.253 18.081 1.00 95.81 79 GLY A CA 1
ATOM 621 C C . GLY A 1 79 ? -2.689 -13.555 17.537 1.00 95.81 79 GLY A C 1
ATOM 622 O O . GLY A 1 79 ? -1.994 -12.896 18.311 1.00 95.81 79 GLY A O 1
ATOM 623 N N . SER A 1 80 ? -2.405 -13.641 16.232 1.00 94.12 80 SER A N 1
ATOM 624 C CA . SER A 1 80 ? -1.313 -12.879 15.626 1.00 94.12 80 SER A CA 1
ATOM 625 C C . SER A 1 80 ? -1.630 -11.380 15.601 1.00 94.12 80 SER A C 1
ATOM 627 O O . SER A 1 80 ? -2.790 -10.962 15.587 1.00 94.12 80 SER A O 1
ATOM 629 N N . SER A 1 81 ? -0.583 -10.558 15.636 1.00 96.88 81 SER A N 1
ATOM 630 C CA . SER A 1 81 ? -0.680 -9.105 15.510 1.00 96.88 81 SER A CA 1
ATOM 631 C C . SER A 1 81 ? -0.287 -8.710 14.094 1.00 96.88 81 SER A C 1
ATOM 633 O O . SER A 1 81 ? 0.798 -9.082 13.648 1.00 96.88 81 SER A O 1
ATOM 635 N N . ILE A 1 82 ? -1.148 -7.969 13.398 1.00 97.00 82 ILE A N 1
ATOM 636 C CA . ILE A 1 82 ? -0.843 -7.433 12.066 1.00 97.00 82 ILE A CA 1
ATOM 637 C C . ILE A 1 82 ? -0.712 -5.916 12.118 1.00 97.00 82 ILE A C 1
ATOM 639 O O . ILE A 1 82 ? -1.401 -5.246 12.894 1.00 97.00 82 ILE A O 1
ATOM 643 N N . ARG A 1 83 ? 0.161 -5.375 11.270 1.00 98.00 83 ARG A N 1
ATOM 644 C CA . ARG A 1 83 ? 0.353 -3.935 11.113 1.00 98.00 83 ARG A CA 1
ATOM 645 C C . ARG A 1 83 ? -0.775 -3.343 10.267 1.00 98.00 83 ARG A C 1
ATOM 647 O O . ARG A 1 83 ? -1.252 -3.944 9.307 1.00 98.00 83 ARG A O 1
ATOM 654 N N . LEU A 1 84 ? -1.194 -2.137 10.623 1.00 98.50 84 LEU A N 1
ATOM 655 C CA . LEU A 1 84 ? -2.096 -1.291 9.856 1.00 98.50 84 LEU A CA 1
ATOM 656 C C . LEU A 1 84 ? -1.379 0.017 9.545 1.00 98.50 84 LEU A C 1
ATOM 658 O O . LEU A 1 84 ? -0.814 0.641 10.445 1.00 98.50 84 LEU A O 1
ATOM 662 N N . ARG A 1 85 ? -1.465 0.471 8.297 1.00 98.38 85 ARG A N 1
ATOM 663 C CA . ARG A 1 85 ? -1.021 1.801 7.876 1.00 98.38 85 ARG A CA 1
ATOM 664 C C . ARG A 1 85 ? -2.247 2.663 7.606 1.00 98.38 85 ARG A C 1
ATOM 666 O O . ARG A 1 85 ? -3.058 2.352 6.737 1.00 98.38 85 ARG A O 1
ATOM 673 N N . ILE A 1 86 ? -2.416 3.710 8.400 1.00 98.56 86 ILE A N 1
ATOM 674 C CA . ILE A 1 86 ? -3.626 4.528 8.453 1.00 98.56 86 ILE A CA 1
ATOM 675 C C . ILE A 1 86 ? -3.322 5.897 7.860 1.00 98.56 86 ILE A C 1
ATOM 677 O O . ILE A 1 86 ? -2.460 6.612 8.367 1.00 98.56 86 ILE A O 1
ATOM 681 N N . TYR A 1 87 ? -4.066 6.276 6.828 1.00 98.44 87 TYR A N 1
ATOM 682 C CA . TYR A 1 87 ? -3.990 7.575 6.172 1.00 98.44 87 TYR A CA 1
ATOM 683 C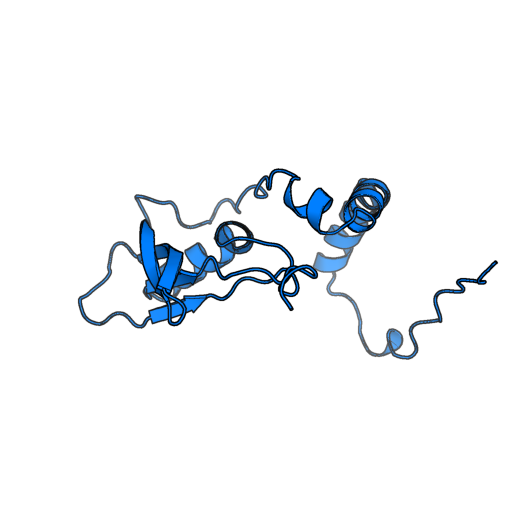 C . TYR A 1 87 ? -5.233 8.369 6.545 1.00 98.44 87 TYR A C 1
ATOM 685 O O . TYR A 1 87 ? -6.363 7.940 6.291 1.00 98.44 87 TYR A O 1
ATOM 693 N N . LYS A 1 88 ? -5.030 9.525 7.166 1.00 98.00 88 LYS A N 1
ATOM 694 C CA . LYS A 1 88 ? -6.109 10.362 7.684 1.00 98.00 88 LYS A CA 1
ATOM 695 C C . LYS A 1 88 ? -5.995 11.771 7.095 1.00 98.00 88 LYS A C 1
ATOM 697 O O . LYS A 1 88 ? -4.938 12.372 7.230 1.00 98.00 88 LYS A O 1
ATOM 702 N N . PRO A 1 89 ? -7.034 12.333 6.458 1.00 97.50 89 PRO A N 1
ATOM 703 C CA . PRO A 1 89 ? -6.981 13.703 5.950 1.00 97.50 89 PRO A CA 1
ATOM 704 C C . PRO A 1 89 ? -6.899 14.717 7.095 1.00 97.50 89 PRO A C 1
ATOM 706 O O . PRO A 1 89 ? -7.491 14.498 8.157 1.00 97.50 89 PRO A O 1
ATOM 709 N N . MET A 1 90 ? -6.208 15.842 6.887 1.00 96.62 90 MET A N 1
ATOM 710 C CA . MET A 1 90 ? -6.034 16.858 7.941 1.00 96.62 90 MET A CA 1
ATOM 711 C C . MET A 1 90 ? -7.366 17.428 8.448 1.00 96.62 90 MET A C 1
ATOM 713 O O . MET A 1 90 ? -7.520 17.658 9.644 1.00 96.62 90 MET A O 1
ATOM 717 N N . ASN A 1 91 ? -8.361 17.560 7.566 1.00 91.88 91 ASN A N 1
ATOM 718 C CA . ASN A 1 91 ? -9.696 18.076 7.894 1.00 91.88 91 ASN A CA 1
ATOM 719 C C . ASN A 1 91 ? -10.683 16.969 8.317 1.00 91.88 91 ASN A C 1
ATOM 721 O O . ASN A 1 91 ? -11.889 17.071 8.090 1.00 91.88 91 ASN A O 1
ATOM 725 N N . SER A 1 92 ? -10.182 15.883 8.912 1.00 87.44 92 SER A N 1
ATOM 726 C CA . SER A 1 92 ? -11.032 14.811 9.439 1.00 87.44 92 SER A CA 1
ATOM 727 C C . SER A 1 92 ? -11.955 15.301 10.560 1.00 87.44 92 SER A C 1
ATOM 729 O O . SER A 1 92 ? -11.559 16.088 11.415 1.00 87.44 92 SER A O 1
ATOM 731 N N . THR A 1 93 ? -13.168 14.758 10.600 1.00 88.06 93 THR A N 1
ATOM 732 C CA . THR A 1 93 ? -14.171 14.949 11.654 1.00 88.06 93 THR A CA 1
ATOM 733 C C . THR A 1 93 ? -14.345 13.653 12.459 1.00 88.06 93 THR A C 1
ATOM 735 O O . THR A 1 93 ? -13.688 12.647 12.209 1.00 88.06 93 THR A O 1
ATOM 738 N N . GLU A 1 94 ? -15.263 13.625 13.423 1.00 83.56 94 GLU A N 1
ATOM 739 C CA . GLU A 1 94 ? -15.584 12.391 14.158 1.00 83.56 94 GLU A CA 1
ATOM 740 C C . GLU A 1 94 ? -16.401 11.373 13.335 1.00 83.56 94 GLU A C 1
ATOM 742 O O . GLU A 1 94 ? -16.651 10.265 13.803 1.00 83.56 94 GLU A O 1
ATOM 747 N N . ARG A 1 95 ? -16.843 11.727 12.117 1.00 87.94 95 ARG A N 1
ATOM 748 C CA . ARG A 1 95 ? -17.761 10.916 11.291 1.00 87.94 95 ARG A CA 1
ATOM 749 C C . ARG A 1 95 ? -17.220 10.578 9.899 1.00 87.94 95 ARG A C 1
ATOM 751 O O . ARG A 1 95 ? -18.012 10.328 8.991 1.00 87.94 95 ARG A O 1
ATOM 758 N N . ASN A 1 96 ? -15.902 10.588 9.688 1.00 92.38 96 ASN A N 1
ATOM 759 C CA . ASN A 1 96 ? -15.356 10.177 8.390 1.00 92.38 96 ASN A CA 1
ATOM 760 C C . ASN A 1 96 ? -15.734 8.725 8.072 1.00 92.38 96 ASN A C 1
ATOM 762 O O . ASN A 1 96 ? -15.687 7.852 8.939 1.00 92.38 96 ASN A O 1
ATOM 766 N N . ALA A 1 97 ? -16.053 8.464 6.804 1.00 96.19 97 ALA A N 1
ATOM 767 C CA . ALA A 1 97 ? -16.123 7.099 6.310 1.00 96.19 97 ALA A CA 1
ATOM 768 C C . ALA A 1 97 ? -14.736 6.441 6.380 1.00 96.19 97 ALA A C 1
ATOM 770 O O . ALA A 1 97 ? -13.702 7.118 6.342 1.00 96.19 97 ALA A O 1
ATOM 771 N N . LEU A 1 98 ? -14.736 5.113 6.467 1.00 96.75 98 LEU A N 1
ATOM 772 C CA . LEU A 1 98 ? -13.530 4.298 6.466 1.00 96.75 98 LEU A CA 1
ATOM 773 C C . LEU A 1 98 ? -13.447 3.506 5.163 1.00 96.75 98 LEU A C 1
ATOM 775 O O . LEU A 1 98 ? -14.419 2.877 4.747 1.00 96.75 98 LEU A O 1
ATOM 779 N N . PHE A 1 99 ? -12.267 3.512 4.556 1.00 98.12 99 PHE A N 1
ATOM 780 C CA . PHE A 1 99 ? -11.902 2.665 3.431 1.00 98.12 99 PHE A CA 1
ATOM 781 C C . PHE A 1 99 ? -10.871 1.642 3.905 1.00 98.12 99 PHE A C 1
ATOM 783 O O . PHE A 1 99 ? -9.763 2.007 4.300 1.00 98.12 99 PHE A O 1
ATOM 790 N N . LEU A 1 100 ? -11.241 0.363 3.894 1.00 97.94 100 LEU A N 1
ATOM 791 C CA . LEU A 1 100 ? -10.316 -0.727 4.185 1.00 97.94 100 LEU A CA 1
ATOM 792 C C . LEU A 1 100 ? -9.607 -1.118 2.890 1.00 97.94 100 LEU A C 1
ATOM 794 O O . LEU A 1 100 ? -10.245 -1.617 1.966 1.00 97.94 100 LEU A O 1
ATOM 798 N N . ASN A 1 101 ? -8.298 -0.906 2.846 1.00 98.25 101 ASN A N 1
ATOM 799 C CA . ASN A 1 101 ? -7.463 -1.297 1.727 1.00 98.25 101 ASN A CA 1
ATOM 800 C C . ASN A 1 101 ? -6.801 -2.657 1.993 1.00 98.25 101 ASN A C 1
ATOM 802 O O . ASN A 1 101 ? -6.184 -2.869 3.041 1.00 98.25 101 ASN A O 1
ATOM 806 N N . ILE A 1 102 ? -6.929 -3.563 1.024 1.00 97.25 102 ILE A N 1
ATOM 807 C CA . ILE A 1 102 ? -6.274 -4.873 1.001 1.00 97.25 102 ILE A CA 1
ATOM 808 C C . ILE A 1 102 ? -5.396 -4.878 -0.242 1.00 97.25 102 ILE A C 1
ATOM 810 O O . ILE A 1 102 ? -5.914 -4.946 -1.356 1.00 97.25 102 ILE A O 1
ATOM 814 N N . HIS A 1 103 ? -4.086 -4.768 -0.037 1.00 96.75 103 HIS A N 1
ATOM 815 C CA . HIS A 1 103 ? -3.159 -4.566 -1.140 1.00 96.75 103 HIS A CA 1
ATOM 816 C C . HIS A 1 103 ? -3.090 -5.756 -2.100 1.00 96.75 103 HIS A C 1
ATOM 818 O O . HIS A 1 103 ? -3.308 -6.913 -1.721 1.00 96.75 103 HIS A O 1
ATOM 824 N N . GLY A 1 104 ? -2.734 -5.463 -3.351 1.00 95.44 104 GLY A N 1
ATOM 825 C CA . GLY A 1 104 ? -2.441 -6.466 -4.372 1.00 95.44 104 GLY A CA 1
ATOM 826 C C . GLY A 1 104 ? -1.201 -7.322 -4.072 1.00 95.44 104 GLY A C 1
ATOM 827 O O . GLY A 1 104 ? -0.706 -7.386 -2.952 1.00 95.44 104 GLY A O 1
ATOM 828 N N . GLY A 1 105 ? -0.684 -7.998 -5.102 1.00 92.56 105 GLY A N 1
ATOM 829 C CA . GLY A 1 105 ? 0.461 -8.918 -4.974 1.00 92.56 105 GLY A CA 1
ATOM 830 C C . GLY A 1 105 ? 0.079 -10.400 -4.965 1.00 92.56 105 GLY A C 1
ATOM 831 O O . GLY A 1 105 ? 0.878 -11.256 -4.582 1.00 92.56 105 GLY A O 1
ATOM 832 N N . GLY A 1 106 ? -1.150 -10.715 -5.392 1.00 92.88 106 GLY A N 1
ATOM 833 C CA . GLY A 1 106 ? -1.606 -12.087 -5.624 1.00 92.88 106 GLY A CA 1
ATOM 834 C C . GLY A 1 106 ? -1.533 -12.965 -4.377 1.00 92.88 106 GLY A C 1
ATOM 835 O O . GLY A 1 106 ? -1.192 -14.138 -4.494 1.00 92.88 106 GLY A O 1
ATOM 836 N N . TRP A 1 107 ? -1.794 -12.385 -3.200 1.00 93.81 107 TRP A N 1
ATOM 837 C CA . TRP A 1 107 ? -1.741 -13.039 -1.883 1.00 93.81 107 TRP A CA 1
ATOM 838 C C . TRP A 1 107 ? -0.358 -13.500 -1.433 1.00 93.81 107 TRP A C 1
ATOM 840 O O . TRP A 1 107 ? -0.225 -14.056 -0.349 1.00 93.81 107 TRP A O 1
ATOM 850 N N . THR A 1 108 ? 0.672 -13.306 -2.249 1.00 92.00 108 THR A N 1
ATOM 851 C CA . THR A 1 108 ? 2.004 -13.869 -2.010 1.00 92.00 108 THR A CA 1
ATOM 852 C C . THR A 1 108 ? 3.056 -12.800 -1.792 1.00 92.00 108 THR A C 1
ATOM 854 O O . THR A 1 108 ? 4.110 -13.110 -1.247 1.00 92.00 108 THR A O 1
ATOM 857 N N . THR A 1 109 ? 2.792 -11.561 -2.195 1.00 92.12 109 THR A N 1
ATOM 858 C CA . THR A 1 109 ? 3.735 -10.444 -2.120 1.00 92.12 109 THR A CA 1
ATOM 859 C C . THR A 1 109 ? 3.007 -9.139 -1.822 1.00 92.12 109 THR A C 1
ATOM 861 O O . THR A 1 109 ? 1.778 -9.099 -1.796 1.00 92.12 109 THR A O 1
ATOM 864 N N . GLY A 1 110 ? 3.777 -8.071 -1.628 1.00 92.81 110 GLY A N 1
ATOM 865 C CA . GLY A 1 110 ? 3.256 -6.740 -1.355 1.00 92.81 110 GLY A CA 1
ATOM 866 C C . GLY A 1 110 ? 3.242 -6.391 0.128 1.00 92.81 110 GLY A C 1
ATOM 867 O O . GLY A 1 110 ? 3.567 -7.206 0.983 1.00 92.81 110 GLY A O 1
ATOM 868 N N . GLN A 1 111 ? 2.922 -5.129 0.379 1.00 95.56 111 GLN A N 1
ATOM 869 C CA . GLN A 1 111 ? 2.798 -4.498 1.692 1.00 95.56 111 GLN A CA 1
ATOM 870 C C . GLN A 1 111 ? 1.975 -3.207 1.522 1.00 95.56 111 GLN A C 1
ATOM 872 O O . GLN A 1 111 ? 1.875 -2.715 0.389 1.00 95.56 111 GLN A O 1
ATOM 877 N N . PRO A 1 112 ? 1.416 -2.602 2.585 1.00 96.31 112 PRO A N 1
ATOM 878 C CA . PRO A 1 112 ? 0.664 -1.346 2.506 1.00 96.31 112 PRO A CA 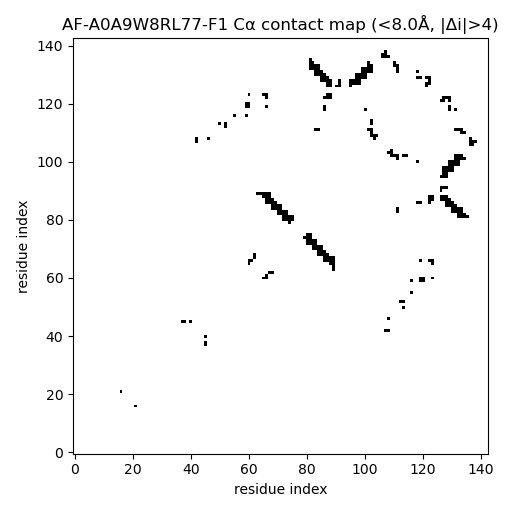1
ATOM 879 C C . PRO A 1 112 ? 1.315 -0.230 1.668 1.00 96.31 112 PRO A C 1
ATOM 881 O O . PRO A 1 112 ? 0.623 0.484 0.944 1.00 96.31 112 PRO A O 1
ATOM 884 N N . GLU A 1 113 ? 2.643 -0.107 1.720 1.00 95.56 113 GLU A N 1
ATOM 885 C CA . GLU A 1 113 ? 3.443 0.880 0.985 1.00 95.56 113 GLU A CA 1
ATOM 886 C C . GLU A 1 113 ? 3.451 0.670 -0.542 1.00 95.56 113 GLU A C 1
ATOM 888 O O . GLU A 1 113 ? 3.820 1.579 -1.290 1.00 95.56 113 GLU A O 1
ATOM 893 N N . THR A 1 114 ? 3.050 -0.506 -1.036 1.00 94.69 114 THR A N 1
ATOM 894 C CA . THR A 1 114 ? 2.946 -0.769 -2.487 1.00 94.69 114 THR A CA 1
ATOM 895 C C . THR A 1 114 ? 1.873 0.068 -3.172 1.00 94.69 114 THR A C 1
ATOM 897 O O . THR A 1 114 ? 1.991 0.384 -4.353 1.00 94.69 114 THR A O 1
ATOM 900 N N . GLU A 1 115 ? 0.869 0.493 -2.411 1.00 95.44 115 GLU A N 1
ATOM 901 C CA . GLU A 1 115 ? -0.266 1.291 -2.880 1.00 95.44 115 GLU A CA 1
ATOM 902 C C . GLU A 1 115 ? -0.283 2.670 -2.206 1.00 95.44 115 GLU A C 1
ATOM 904 O O . GLU A 1 115 ? -1.330 3.300 -2.046 1.00 95.44 115 GLU A O 1
ATOM 909 N N . GLU A 1 116 ? 0.892 3.152 -1.781 1.00 95.44 116 GLU A N 1
ATOM 910 C CA . GLU A 1 116 ? 1.052 4.422 -1.069 1.00 95.44 116 GLU A CA 1
ATOM 911 C C . GLU A 1 116 ? 0.399 5.578 -1.838 1.00 95.44 116 GLU A C 1
ATOM 913 O O . GLU A 1 116 ? -0.338 6.367 -1.252 1.00 95.44 116 GLU A O 1
ATOM 918 N N . TRP A 1 117 ? 0.613 5.658 -3.154 1.00 95.62 117 TRP A N 1
ATOM 919 C CA . TRP A 1 117 ? 0.013 6.700 -3.987 1.00 95.62 117 TRP A CA 1
ATOM 920 C C . TRP A 1 117 ? -1.518 6.695 -3.896 1.00 95.62 117 TRP A C 1
ATOM 922 O O . TRP A 1 117 ? -2.136 7.707 -3.557 1.00 95.62 117 TRP A O 1
ATOM 932 N N . GLN A 1 118 ? -2.125 5.538 -4.156 1.00 95.88 118 GLN A N 1
ATOM 933 C CA . GLN A 1 118 ? -3.569 5.347 -4.181 1.00 95.88 118 GLN A CA 1
ATOM 934 C C . GLN A 1 118 ? -4.179 5.632 -2.807 1.00 95.88 118 GLN A C 1
ATOM 936 O O . GLN A 1 118 ? -5.159 6.370 -2.716 1.00 95.88 118 GLN A O 1
ATOM 941 N N . ASN A 1 119 ? -3.568 5.123 -1.735 1.00 97.62 119 ASN A N 1
ATOM 942 C CA . ASN A 1 119 ? -4.055 5.309 -0.370 1.00 97.62 119 ASN A CA 1
ATOM 943 C C . ASN A 1 119 ? -4.062 6.785 0.044 1.00 97.62 119 ASN A C 1
ATOM 945 O O . ASN A 1 119 ? -5.058 7.279 0.581 1.00 97.62 119 ASN A O 1
ATOM 949 N N . ARG A 1 120 ? -2.989 7.523 -0.269 1.00 97.69 120 ARG A N 1
ATOM 950 C CA . ARG A 1 120 ? -2.927 8.972 -0.032 1.00 97.69 120 ARG A CA 1
ATOM 951 C C . ARG A 1 120 ? -4.000 9.715 -0.819 1.00 97.69 120 ARG A C 1
ATOM 953 O O . ARG A 1 120 ? -4.703 10.559 -0.263 1.00 97.69 120 ARG A O 1
ATOM 960 N N . LEU A 1 121 ? -4.142 9.382 -2.102 1.00 97.19 121 LEU A N 1
ATOM 961 C CA . LEU A 1 121 ? -5.082 10.032 -3.006 1.00 97.19 121 LEU A CA 1
ATOM 962 C C . LEU A 1 121 ? -6.535 9.826 -2.571 1.00 97.19 121 LEU A C 1
ATOM 964 O O . LEU A 1 121 ? -7.310 10.782 -2.542 1.00 97.19 121 LEU A O 1
ATOM 968 N N . ILE A 1 122 ? -6.891 8.592 -2.207 1.00 97.44 122 ILE A N 1
ATOM 969 C CA . ILE A 1 122 ? -8.227 8.228 -1.734 1.00 97.44 122 ILE A CA 1
ATOM 970 C C . ILE A 1 122 ? -8.551 8.985 -0.445 1.00 97.44 122 ILE A C 1
ATOM 972 O O . ILE A 1 122 ? -9.616 9.603 -0.372 1.00 97.44 122 ILE A O 1
ATOM 976 N N . ALA A 1 123 ? -7.635 8.983 0.531 1.00 97.88 123 ALA A N 1
ATOM 977 C CA . ALA A 1 123 ? -7.838 9.658 1.810 1.00 97.88 123 ALA A CA 1
ATOM 978 C C . ALA A 1 123 ? -8.060 11.166 1.627 1.00 97.88 123 ALA A C 1
ATOM 980 O O . ALA A 1 123 ? -9.035 11.727 2.133 1.00 97.88 123 ALA A O 1
ATOM 981 N N . PHE A 1 124 ? -7.184 11.813 0.853 1.00 97.25 124 PHE A N 1
ATOM 982 C CA . PHE A 1 124 ? -7.229 13.253 0.631 1.00 97.25 124 PHE A CA 1
ATOM 983 C C . PHE A 1 124 ? -8.435 13.688 -0.208 1.00 97.25 124 PHE A C 1
ATOM 985 O O . PHE A 1 124 ? -9.206 14.543 0.224 1.00 97.25 124 PHE A O 1
ATOM 992 N N . ARG A 1 125 ? -8.651 13.098 -1.391 1.00 95.81 125 ARG A N 1
ATOM 993 C CA . ARG A 1 125 ? -9.699 13.576 -2.311 1.00 95.81 125 ARG A CA 1
ATOM 994 C C . ARG A 1 125 ? -11.110 13.334 -1.790 1.00 95.81 125 ARG A C 1
ATOM 996 O O . ARG A 1 125 ? -11.994 14.136 -2.066 1.00 95.81 125 ARG A O 1
ATOM 1003 N N . ASN A 1 126 ? -11.320 12.256 -1.037 1.00 95.62 126 ASN A N 1
ATOM 1004 C CA . ASN A 1 126 ? -12.653 11.883 -0.559 1.00 95.62 126 ASN A CA 1
ATOM 1005 C C . ASN A 1 126 ? -12.905 12.289 0.896 1.00 95.62 126 ASN A C 1
ATOM 1007 O O . ASN A 1 126 ? -14.015 12.106 1.385 1.00 95.62 126 ASN A O 1
ATOM 1011 N N . GLN A 1 127 ? -11.894 12.823 1.590 1.00 95.81 127 GLN A N 1
ATOM 1012 C CA . GLN A 1 127 ? -11.966 13.128 3.020 1.00 95.81 127 GLN A CA 1
ATOM 1013 C C . GLN A 1 127 ? -12.404 11.901 3.844 1.00 95.81 127 GLN A C 1
ATOM 1015 O O . GLN A 1 127 ? -13.280 11.982 4.708 1.00 95.81 127 GLN A O 1
ATOM 1020 N N . ILE A 1 128 ? -11.797 10.744 3.570 1.00 96.88 128 ILE A N 1
ATOM 1021 C CA . ILE A 1 128 ? -12.072 9.478 4.266 1.00 96.88 128 ILE A CA 1
ATOM 1022 C C . ILE A 1 128 ? -10.806 8.932 4.917 1.00 96.88 128 ILE A C 1
ATOM 1024 O O . ILE A 1 128 ? -9.696 9.225 4.480 1.00 96.88 128 ILE A O 1
ATOM 1028 N N . ILE A 1 129 ? -10.969 8.127 5.963 1.00 98.25 129 ILE A N 1
ATOM 1029 C CA . ILE A 1 129 ? -9.845 7.449 6.608 1.00 98.25 129 ILE A CA 1
ATOM 1030 C C . ILE A 1 129 ? -9.553 6.177 5.817 1.00 98.25 129 ILE A C 1
ATOM 1032 O O . ILE A 1 129 ? -10.425 5.320 5.691 1.00 98.25 129 ILE A O 1
ATOM 1036 N N . VAL A 1 130 ? -8.333 6.035 5.306 1.00 98.56 130 VAL A N 1
ATOM 1037 C CA . VAL A 1 130 ? -7.881 4.799 4.658 1.00 98.56 130 VAL A CA 1
ATOM 1038 C C . VAL A 1 130 ? -7.099 3.980 5.671 1.00 98.56 130 VAL A C 1
ATOM 1040 O O . VAL A 1 130 ? -6.138 4.469 6.258 1.00 98.56 130 VAL A O 1
ATOM 1043 N N . VAL A 1 131 ? -7.495 2.729 5.872 1.00 98.38 131 VAL A N 1
ATOM 1044 C CA . VAL A 1 131 ? -6.771 1.756 6.692 1.00 98.38 131 VAL A CA 1
ATOM 1045 C C . VAL A 1 131 ? -6.257 0.670 5.761 1.00 98.38 131 VAL A C 1
ATOM 1047 O O . VAL A 1 131 ? -7.048 -0.104 5.236 1.00 98.38 131 VAL A O 1
ATOM 1050 N N . SER A 1 132 ? -4.948 0.620 5.543 1.00 98.50 132 SER A N 1
ATOM 1051 C CA . SER A 1 132 ? -4.297 -0.391 4.710 1.00 98.50 132 SER A CA 1
ATOM 1052 C C . SER A 1 132 ? -3.714 -1.488 5.593 1.00 98.50 132 SER A C 1
ATOM 1054 O O . SER A 1 132 ? -2.891 -1.209 6.469 1.00 98.50 132 SER A O 1
ATOM 1056 N N . ALA A 1 133 ? -4.195 -2.718 5.416 1.00 97.88 133 ALA A N 1
ATOM 1057 C CA . ALA A 1 133 ? -3.821 -3.851 6.255 1.00 97.88 133 ALA A CA 1
ATOM 1058 C C . ALA A 1 133 ? -2.604 -4.591 5.694 1.00 97.88 133 ALA A C 1
ATOM 1060 O O . ALA A 1 133 ? -2.597 -4.978 4.527 1.00 97.88 133 ALA A O 1
ATOM 1061 N N . ASP A 1 134 ? -1.612 -4.833 6.549 1.00 97.06 134 ASP A N 1
ATOM 1062 C CA . ASP A 1 134 ? -0.455 -5.683 6.266 1.00 97.06 134 ASP A CA 1
ATOM 1063 C C . ASP A 1 134 ? -0.830 -7.143 6.559 1.00 97.06 134 ASP A C 1
ATOM 1065 O O . ASP A 1 134 ? -0.563 -7.692 7.632 1.00 97.06 134 ASP A O 1
ATOM 1069 N N . TYR A 1 135 ? -1.634 -7.723 5.667 1.00 95.12 135 TYR A N 1
ATOM 1070 C CA . TYR A 1 135 ? -2.222 -9.039 5.885 1.00 95.12 135 TYR A CA 1
ATOM 1071 C C . TYR A 1 135 ? -1.189 -10.157 5.692 1.00 95.12 135 TYR A C 1
ATOM 1073 O O . TYR A 1 135 ? -0.208 -10.027 4.966 1.00 95.12 135 TYR A O 1
ATOM 1081 N N . ARG A 1 136 ? -1.436 -11.307 6.331 1.00 93.50 136 ARG A N 1
ATOM 1082 C CA . ARG A 1 136 ? -0.576 -12.491 6.189 1.00 93.50 136 ARG A CA 1
ATO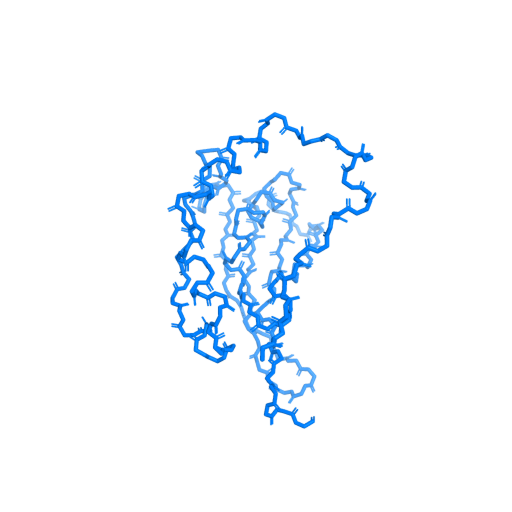M 1083 C C . ARG A 1 136 ? -0.535 -12.950 4.730 1.00 93.50 136 ARG A C 1
ATOM 1085 O O . ARG A 1 136 ? -1.579 -13.250 4.152 1.00 93.50 136 ARG A O 1
ATOM 1092 N N . LEU A 1 137 ? 0.664 -13.059 4.174 1.00 92.50 137 LEU A N 1
ATOM 1093 C CA . LEU A 1 137 ? 0.886 -13.601 2.838 1.00 92.50 137 LEU A CA 1
ATOM 1094 C C . LEU A 1 137 ? 0.857 -15.132 2.871 1.00 92.50 137 LEU A C 1
ATOM 1096 O O . LEU A 1 137 ? 1.260 -15.755 3.851 1.00 92.50 137 LEU A O 1
ATOM 1100 N N . TYR A 1 138 ? 0.379 -15.736 1.790 1.00 89.12 138 TYR A N 1
ATOM 1101 C CA . TYR A 1 138 ? 0.345 -17.181 1.624 1.00 89.12 138 TYR A CA 1
ATOM 1102 C C . TYR A 1 138 ? 1.760 -17.754 1.569 1.00 89.12 138 TYR A C 1
ATOM 1104 O O . TYR A 1 138 ? 2.520 -17.417 0.666 1.00 89.12 138 TYR A O 1
ATOM 1112 N N . ASP A 1 139 ? 2.093 -18.669 2.467 1.00 78.44 139 ASP A N 1
ATOM 1113 C CA . ASP A 1 139 ? 3.328 -19.449 2.434 1.00 78.44 139 ASP A CA 1
ATOM 1114 C C . ASP A 1 139 ? 2.967 -20.925 2.208 1.00 78.44 139 ASP A C 1
ATOM 1116 O O . ASP A 1 139 ? 2.101 -21.464 2.897 1.00 78.44 139 ASP A O 1
ATOM 1120 N N . GLN A 1 140 ? 3.632 -21.582 1.248 1.00 61.09 140 GLN A N 1
ATOM 1121 C CA . GLN A 1 140 ? 3.430 -23.006 0.944 1.00 61.09 140 GLN A CA 1
ATOM 1122 C C . GLN A 1 140 ? 3.787 -23.939 2.109 1.00 61.09 140 GLN A C 1
ATOM 1124 O O . GLN A 1 140 ? 3.450 -25.121 2.065 1.00 61.09 140 GLN A O 1
ATOM 1129 N N . THR A 1 141 ? 4.479 -23.436 3.132 1.00 56.94 141 THR A N 1
ATOM 1130 C CA . THR A 1 141 ? 4.823 -24.198 4.336 1.00 56.94 141 THR A CA 1
ATOM 1131 C C . THR A 1 141 ? 3.729 -24.182 5.407 1.00 56.94 141 THR A C 1
ATOM 1133 O O . THR A 1 141 ? 3.835 -24.925 6.384 1.00 56.94 141 THR A O 1
ATOM 1136 N N . THR A 1 142 ? 2.664 -23.388 5.229 1.00 49.31 142 THR A N 1
ATOM 1137 C CA . THR A 1 142 ? 1.493 -23.431 6.115 1.00 49.31 142 THR A CA 1
ATOM 1138 C C . THR A 1 142 ? 0.522 -24.509 5.606 1.00 49.31 142 THR A C 1
ATOM 1140 O O . THR A 1 142 ? 0.048 -24.372 4.477 1.00 49.31 142 THR A O 1
ATOM 1143 N N . PRO A 1 143 ? 0.267 -25.589 6.374 1.00 48.84 143 PRO A N 1
ATOM 1144 C CA . PRO A 1 143 ? -0.591 -26.700 5.949 1.00 48.84 143 PRO A CA 1
ATOM 1145 C C . PRO A 1 143 ? -2.058 -26.309 5.734 1.00 48.84 143 PRO A C 1
ATOM 1147 O O . PRO A 1 143 ? -2.531 -25.346 6.383 1.00 48.84 143 PRO A O 1
#

Radius of gyration: 19.36 Å; Cα contacts (8 Å, |Δi|>4): 166; chains: 1; bounding box: 33×49×50 Å

Nearest PDB structures (foldseek):
  7yc4-assembly3_D  TM=7.614E-01  e=4.661E-07  Lactococcus garvieae subsp. garvieae
  7wol-assembly1_A  TM=6.910E-01  e=3.587E-07  Thermomicrobium roseum DSM 5159
  7wol-assembly1_B  TM=7.124E-01  e=8.402E-07  Thermomicrobium roseum DSM 5159
  7yc0-assembly1_B  TM=7.575E-01  e=1.244E-06  Lactococcus garvieae subsp. garvieae
  7b4q-assembly1_B  TM=7.417E-01  e=2.915E-06  Sutcliffiella cohnii NBRC 15565